Protein AF-A0A2V5U004-F1 (afdb_monomer_lite)

Radius of gyration: 15.25 Å; chains: 1; bounding box: 40×20×45 Å

Foldseek 3Di:
DDFDDLWDPKDFDDDDDPDPVLVVQCVPQDPVPPCSQQWIFTDDDPDDPDDPQDDDPNHGFYWGIKHAASGPVRHDEQGKMKTKTAHRPPRDIDIDIDHD

Secondary structure (DSSP, 8-state):
-PPPPS-PPPEE-----SSHHHHHHHHHS--TTTSTTTSEESS----SS---PPB-SSSBPEEEEEE--SBTTB--TTT-EEEEEE-TTT--EEEEEE--

Structure (mmCIF, N/CA/C/O backbone):
data_AF-A0A2V5U004-F1
#
_entry.id   AF-A0A2V5U004-F1
#
loop_
_atom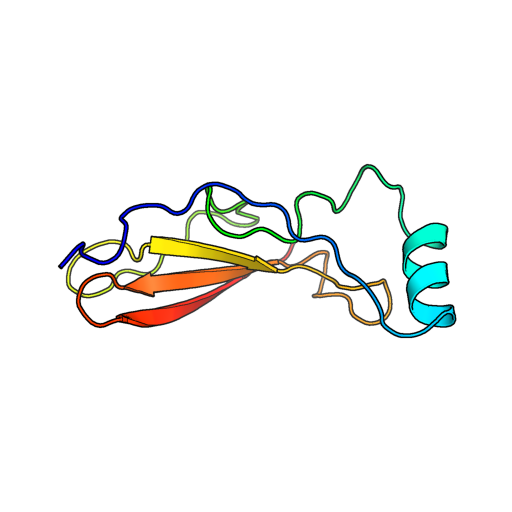_site.group_PDB
_atom_site.id
_atom_site.type_symbol
_atom_site.label_atom_id
_atom_site.label_alt_id
_atom_site.label_comp_id
_atom_site.label_asym_id
_atom_site.label_entity_id
_atom_site.label_seq_id
_atom_site.pdbx_PDB_ins_code
_atom_site.Cartn_x
_atom_site.Cartn_y
_atom_site.Cartn_z
_atom_site.occupancy
_atom_site.B_iso_or_equiv
_atom_site.auth_seq_id
_atom_site.auth_comp_id
_atom_site.auth_asym_id
_atom_site.auth_atom_id
_atom_site.pdbx_PDB_model_num
ATOM 1 N N . MET A 1 1 ? -24.407 -6.207 7.162 1.00 44.91 1 MET A N 1
ATOM 2 C CA . MET A 1 1 ? -23.398 -5.330 6.534 1.00 44.91 1 MET A CA 1
ATOM 3 C C . MET A 1 1 ? -22.050 -5.756 7.075 1.00 44.91 1 MET A C 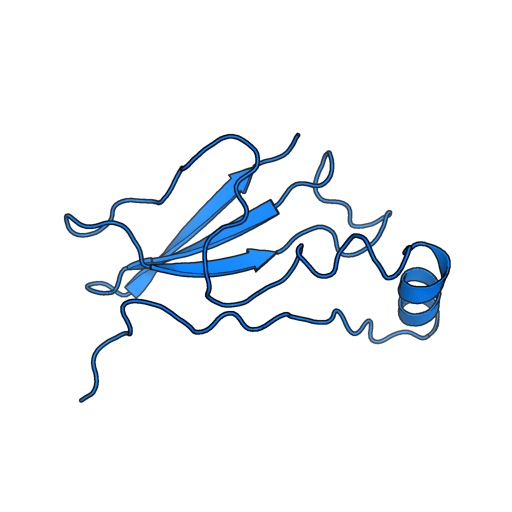1
ATOM 5 O O . MET A 1 1 ? -21.825 -5.612 8.268 1.00 44.91 1 MET A O 1
ATOM 9 N N . THR A 1 2 ? -21.213 -6.392 6.262 1.00 58.28 2 THR A N 1
ATOM 10 C CA . THR A 1 2 ? -19.834 -6.705 6.658 1.00 58.28 2 THR A CA 1
ATOM 11 C C . THR A 1 2 ? -19.062 -5.390 6.733 1.00 58.28 2 THR A C 1
ATOM 13 O O . THR A 1 2 ? -19.064 -4.634 5.763 1.00 58.28 2 THR A O 1
ATOM 16 N N . GLY A 1 3 ? -18.499 -5.071 7.900 1.00 78.62 3 GLY A N 1
ATOM 17 C CA . GLY A 1 3 ? -17.697 -3.861 8.098 1.00 78.62 3 GLY A CA 1
ATOM 18 C C . GLY A 1 3 ? -16.440 -3.841 7.222 1.00 78.62 3 GLY A C 1
ATOM 19 O O . GLY A 1 3 ? -16.107 -4.833 6.573 1.00 78.62 3 GLY A O 1
ATOM 20 N N . PHE A 1 4 ? -15.742 -2.704 7.200 1.00 87.00 4 PHE A N 1
ATOM 21 C CA . PHE A 1 4 ? -14.457 -2.585 6.509 1.00 87.00 4 PHE A CA 1
ATOM 22 C C . PHE A 1 4 ? -13.437 -3.565 7.128 1.00 87.00 4 PHE A C 1
ATOM 24 O O . PHE A 1 4 ? -13.348 -3.620 8.357 1.00 87.00 4 PHE A O 1
ATOM 31 N N . PRO A 1 5 ? -12.688 -4.339 6.320 1.00 89.50 5 PRO A N 1
ATOM 32 C CA . PRO A 1 5 ? -11.839 -5.413 6.826 1.00 89.50 5 PRO A CA 1
ATOM 33 C C . PRO A 1 5 ? -10.625 -4.885 7.594 1.00 89.50 5 PRO A C 1
ATOM 35 O O . PRO A 1 5 ? -10.034 -3.871 7.231 1.00 89.50 5 PRO A O 1
ATOM 38 N N . ASP A 1 6 ? -10.215 -5.625 8.622 1.00 90.19 6 ASP A N 1
ATOM 39 C CA . ASP A 1 6 ? -9.035 -5.304 9.436 1.00 90.19 6 ASP A CA 1
ATOM 40 C C . ASP A 1 6 ? -7.735 -5.452 8.649 1.00 90.19 6 ASP A C 1
ATOM 42 O O . ASP A 1 6 ? -6.788 -4.697 8.869 1.00 90.19 6 ASP A O 1
ATOM 46 N N . LYS A 1 7 ? -7.727 -6.391 7.698 1.00 94.56 7 LYS A N 1
ATOM 47 C CA . LYS A 1 7 ? -6.600 -6.714 6.830 1.00 94.56 7 LYS A CA 1
ATOM 48 C C . LYS A 1 7 ? -7.095 -7.166 5.459 1.00 94.56 7 LYS A C 1
ATOM 50 O O . LYS A 1 7 ? -8.072 -7.908 5.357 1.00 94.56 7 LYS A O 1
ATOM 55 N N . PHE A 1 8 ? -6.384 -6.754 4.416 1.00 95.69 8 PHE A N 1
ATOM 56 C CA . PHE A 1 8 ? -6.569 -7.263 3.060 1.00 95.69 8 PHE A CA 1
ATOM 57 C C . PHE A 1 8 ? -5.575 -8.403 2.790 1.00 95.69 8 PHE A C 1
ATOM 59 O O . PHE A 1 8 ? -4.435 -8.336 3.267 1.00 95.69 8 PHE A O 1
ATOM 66 N N . PRO A 1 9 ? -5.968 -9.453 2.047 1.00 96.12 9 PRO A N 1
ATOM 67 C CA . PRO A 1 9 ? -5.037 -10.505 1.656 1.00 96.12 9 PRO A CA 1
ATOM 68 C C . PRO A 1 9 ? -3.946 -9.927 0.753 1.00 96.12 9 PRO A C 1
ATOM 70 O O . PRO A 1 9 ? -4.248 -9.140 -0.146 1.00 96.12 9 PRO A O 1
ATOM 73 N N . GLU A 1 10 ? -2.694 -10.336 0.975 1.00 96.19 10 GLU A N 1
ATOM 74 C CA . GLU A 1 10 ? -1.593 -9.908 0.113 1.00 96.19 10 GLU A CA 1
ATOM 75 C C . GLU A 1 10 ? -1.858 -10.359 -1.327 1.00 96.19 10 GLU A C 1
ATOM 77 O O . GLU A 1 10 ? -1.976 -11.548 -1.623 1.00 96.19 10 GLU A O 1
ATOM 82 N N . THR A 1 11 ? -1.954 -9.387 -2.223 1.00 94.12 11 THR A N 1
ATOM 83 C CA . THR A 1 11 ? -2.196 -9.580 -3.647 1.00 94.12 11 THR A CA 1
ATOM 84 C C . THR A 1 11 ? -1.180 -8.754 -4.412 1.00 94.12 11 THR A C 1
ATOM 86 O O . THR A 1 11 ? -1.227 -7.524 -4.407 1.00 94.12 11 THR A O 1
ATOM 89 N N . ARG A 1 12 ? -0.247 -9.428 -5.083 1.00 90.12 12 ARG A N 1
ATOM 90 C CA . ARG A 1 12 ? 0.779 -8.757 -5.887 1.00 90.12 12 ARG A CA 1
ATOM 91 C C . ARG A 1 12 ? 0.166 -8.103 -7.116 1.00 90.12 12 ARG A C 1
ATOM 93 O O . ARG A 1 12 ? -0.675 -8.699 -7.791 1.00 90.12 12 ARG A O 1
ATOM 100 N N . LEU A 1 13 ? 0.637 -6.902 -7.430 1.00 87.12 13 LEU A N 1
ATOM 101 C CA . LEU A 1 13 ? 0.254 -6.179 -8.633 1.00 87.12 13 LEU A CA 1
ATOM 102 C C . LEU A 1 13 ? 1.366 -6.298 -9.673 1.00 87.12 13 LEU A C 1
ATOM 104 O O . LEU A 1 13 ? 2.537 -6.073 -9.387 1.00 87.12 13 LEU A O 1
ATOM 108 N N . ILE A 1 14 ? 0.983 -6.652 -10.897 1.00 80.50 14 ILE A N 1
ATOM 109 C CA . ILE A 1 14 ? 1.902 -6.763 -12.030 1.00 80.50 14 ILE A CA 1
ATOM 110 C C . ILE A 1 14 ? 1.675 -5.540 -12.922 1.00 80.50 14 ILE A C 1
ATOM 112 O O . ILE A 1 14 ? 0.597 -5.442 -13.523 1.00 80.50 14 ILE A O 1
ATOM 116 N N . PRO A 1 15 ? 2.650 -4.620 -13.044 1.00 77.81 15 PRO A N 1
ATOM 117 C CA . PRO A 1 15 ? 2.554 -3.514 -13.985 1.00 77.81 15 PRO A CA 1
ATOM 118 C C . PRO A 1 15 ? 2.327 -4.034 -15.408 1.00 77.81 15 PRO A C 1
ATOM 120 O O . PRO A 1 15 ? 3.030 -4.923 -15.888 1.00 77.81 15 PRO A O 1
ATOM 123 N N . ARG A 1 16 ? 1.334 -3.478 -16.109 1.00 79.94 16 ARG A N 1
ATOM 124 C CA . ARG A 1 16 ? 1.051 -3.800 -17.517 1.00 79.94 16 ARG A CA 1
ATOM 125 C C . ARG A 1 16 ? 1.089 -2.531 -18.365 1.00 79.94 16 ARG A C 1
ATOM 127 O O . ARG A 1 16 ? 0.030 -1.969 -18.651 1.00 79.94 16 ARG A O 1
ATOM 134 N N . PRO 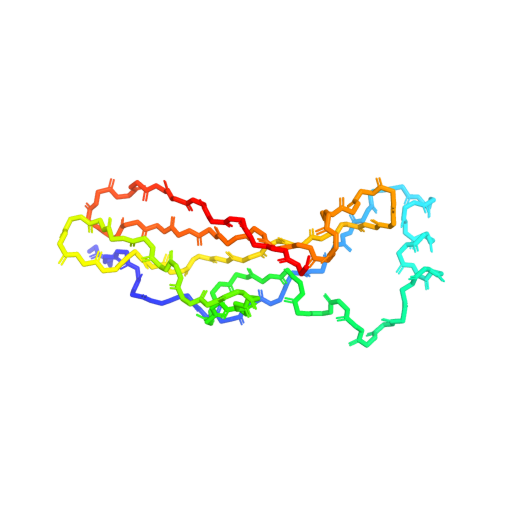A 1 17 ? 2.282 -2.069 -18.784 1.00 78.62 17 PRO A N 1
ATOM 135 C CA . PRO A 1 17 ? 2.392 -0.902 -19.645 1.00 78.62 17 PRO A CA 1
ATOM 136 C C . PRO A 1 17 ? 1.573 -1.086 -20.934 1.00 78.62 17 PRO A C 1
ATOM 138 O O . PRO A 1 17 ? 1.609 -2.163 -21.543 1.00 78.62 17 PRO A O 1
ATOM 141 N N . PRO A 1 18 ? 0.840 -0.054 -21.387 1.00 81.44 18 PRO A N 1
ATOM 142 C CA . PRO A 1 18 ? -0.038 -0.184 -22.546 1.00 81.44 18 PRO A CA 1
ATOM 143 C C . PRO A 1 18 ? 0.741 -0.256 -23.868 1.00 81.44 18 PRO A C 1
ATOM 145 O O . PRO A 1 18 ? 0.276 -0.869 -24.828 1.00 81.44 18 PRO A O 1
ATOM 148 N N . THR A 1 19 ? 1.940 0.334 -23.931 1.00 80.88 19 THR A N 1
ATOM 149 C CA . THR A 1 19 ? 2.736 0.429 -25.164 1.00 80.88 19 THR A CA 1
ATOM 150 C C . THR A 1 19 ? 3.719 -0.732 -25.307 1.00 80.88 19 THR A C 1
ATOM 152 O O . THR A 1 19 ? 4.258 -1.228 -24.320 1.00 80.88 19 THR A O 1
ATOM 155 N N . LEU A 1 20 ? 4.017 -1.139 -26.549 1.00 81.12 20 LEU A N 1
ATOM 156 C CA . LEU A 1 20 ? 5.055 -2.142 -26.829 1.00 81.12 20 LEU A CA 1
ATOM 157 C C . LEU A 1 20 ? 6.412 -1.712 -26.260 1.00 81.12 20 LEU A C 1
ATOM 159 O O . LEU A 1 20 ? 7.101 -2.517 -25.647 1.00 81.12 20 LEU A O 1
ATOM 163 N N . ARG A 1 21 ? 6.759 -0.426 -26.396 1.00 77.12 21 ARG A N 1
ATOM 164 C CA . ARG A 1 21 ? 7.978 0.141 -25.812 1.00 77.12 21 ARG A CA 1
ATOM 165 C C . ARG A 1 21 ? 8.004 -0.000 -24.289 1.00 77.12 21 ARG A C 1
ATOM 167 O O . ARG A 1 21 ? 9.038 -0.374 -23.758 1.00 77.12 21 ARG A O 1
ATOM 174 N N . GLY A 1 22 ? 6.889 0.270 -23.607 1.00 72.06 22 GLY A N 1
ATOM 175 C CA . GLY A 1 22 ? 6.777 0.109 -22.155 1.00 72.06 22 GLY A CA 1
ATOM 176 C C . GLY A 1 22 ? 6.865 -1.354 -21.722 1.00 72.06 22 GLY A C 1
ATOM 177 O O . GLY A 1 22 ? 7.566 -1.665 -20.769 1.00 72.06 22 GLY A O 1
ATOM 178 N N . LYS A 1 23 ? 6.228 -2.271 -22.463 1.00 75.75 23 LYS A N 1
ATOM 179 C CA . LYS A 1 23 ? 6.342 -3.719 -22.220 1.00 75.75 23 LYS A CA 1
ATOM 180 C C . LYS A 1 23 ? 7.776 -4.209 -22.405 1.00 75.75 23 LYS A C 1
ATOM 182 O O . LYS A 1 23 ? 8.261 -4.961 -21.578 1.00 75.75 23 LYS A O 1
ATOM 187 N N . LEU A 1 24 ? 8.453 -3.765 -23.465 1.00 74.38 24 LEU A N 1
ATOM 188 C CA . LEU A 1 24 ? 9.856 -4.091 -23.708 1.00 74.38 24 LEU A CA 1
ATOM 189 C C . LEU A 1 24 ? 10.746 -3.506 -22.606 1.00 74.38 24 LEU A C 1
ATOM 191 O O . LEU A 1 24 ? 11.538 -4.242 -22.040 1.00 74.38 24 LEU A O 1
ATOM 195 N N . ALA A 1 25 ? 10.590 -2.234 -22.237 1.00 68.62 25 ALA A N 1
ATOM 196 C CA . ALA A 1 25 ? 11.353 -1.640 -21.136 1.00 68.62 25 ALA A CA 1
ATOM 197 C C . ALA A 1 25 ? 11.186 -2.433 -19.824 1.00 68.62 25 ALA A C 1
ATOM 199 O O . ALA A 1 25 ? 12.175 -2.744 -19.174 1.00 68.62 25 ALA A O 1
ATOM 200 N N . ALA A 1 26 ? 9.962 -2.863 -19.505 1.00 64.12 26 ALA A N 1
ATOM 201 C CA . ALA A 1 26 ? 9.686 -3.712 -18.346 1.00 64.12 26 ALA A CA 1
ATOM 202 C C . ALA A 1 26 ? 10.291 -5.130 -18.436 1.00 64.12 26 ALA A C 1
ATOM 204 O O . ALA A 1 26 ? 10.399 -5.794 -17.416 1.00 64.12 26 ALA A O 1
ATOM 205 N N . ILE A 1 27 ? 10.665 -5.609 -19.627 1.00 61.16 27 ILE A N 1
ATOM 206 C CA . ILE A 1 27 ? 11.328 -6.910 -19.836 1.00 61.16 27 ILE A CA 1
ATOM 207 C C . ILE A 1 27 ? 12.860 -6.766 -19.813 1.00 61.16 27 ILE A C 1
ATOM 209 O O . ILE A 1 27 ? 13.546 -7.649 -19.313 1.00 61.16 27 ILE A O 1
ATOM 213 N N . TRP A 1 28 ? 13.402 -5.682 -20.382 1.00 50.44 28 TRP A N 1
ATOM 214 C CA . TRP A 1 28 ? 14.846 -5.501 -20.602 1.00 50.44 28 TRP A CA 1
ATOM 215 C C . TRP A 1 28 ? 15.580 -4.838 -19.432 1.00 50.44 28 TRP A C 1
ATOM 217 O O . TRP A 1 28 ? 16.764 -5.091 -19.245 1.00 50.44 28 TRP A O 1
ATOM 227 N N . ASP A 1 29 ? 14.900 -3.985 -18.667 1.00 52.81 29 ASP A N 1
ATOM 228 C CA . ASP A 1 29 ? 15.494 -3.207 -17.567 1.00 52.81 29 ASP A CA 1
ATOM 229 C C . ASP A 1 29 ? 15.289 -3.875 -16.197 1.00 52.81 29 ASP A C 1
ATOM 231 O O . ASP A 1 29 ? 15.650 -3.334 -15.155 1.00 52.81 29 ASP A O 1
ATOM 235 N N . TRP A 1 30 ? 14.661 -5.050 -16.202 1.00 53.00 30 TRP A N 1
ATOM 236 C CA . TRP A 1 30 ? 14.064 -5.657 -15.031 1.00 53.00 30 TRP A CA 1
ATOM 237 C C . TRP A 1 30 ? 14.566 -7.087 -14.900 1.00 53.00 30 TRP A C 1
ATOM 239 O O . TRP A 1 30 ? 14.077 -8.011 -15.550 1.00 53.00 30 TRP A O 1
ATOM 249 N N . ASP A 1 31 ? 15.550 -7.280 -14.027 1.00 51.44 31 ASP A N 1
ATOM 250 C CA . ASP A 1 31 ? 15.762 -8.587 -13.428 1.00 51.44 31 ASP A CA 1
ATOM 251 C C . ASP A 1 31 ? 14.430 -8.991 -12.775 1.00 51.44 31 ASP A C 1
ATOM 253 O O . ASP A 1 31 ? 13.997 -8.410 -11.775 1.00 51.44 31 ASP A O 1
ATOM 257 N N . MET A 1 32 ? 13.735 -9.941 -13.406 1.00 45.34 32 MET A N 1
ATOM 258 C CA . MET A 1 32 ? 12.419 -10.501 -13.056 1.00 45.34 32 MET A CA 1
ATOM 259 C C . MET A 1 32 ? 12.329 -11.043 -11.613 1.00 45.34 32 MET A C 1
ATOM 261 O O . MET A 1 32 ? 11.319 -11.625 -11.220 1.00 45.34 32 MET A O 1
ATOM 265 N N . THR A 1 33 ? 13.381 -10.879 -10.815 1.00 45.09 33 THR A N 1
ATOM 266 C CA . THR A 1 33 ? 13.478 -11.270 -9.415 1.00 45.09 33 THR A CA 1
ATOM 267 C C . THR A 1 33 ? 13.353 -10.094 -8.427 1.00 45.09 33 THR A C 1
ATOM 269 O O . THR A 1 33 ? 12.989 -10.341 -7.277 1.00 45.09 33 THR A O 1
ATOM 272 N N . VAL A 1 34 ? 13.549 -8.827 -8.840 1.00 49.06 34 VAL A N 1
ATOM 273 C CA . VAL A 1 34 ? 13.763 -7.702 -7.893 1.00 49.06 34 VAL A CA 1
ATOM 274 C C . VAL A 1 34 ? 12.492 -6.899 -7.536 1.00 49.06 34 VAL A C 1
ATOM 276 O O . VAL A 1 34 ? 12.266 -6.643 -6.357 1.00 49.06 34 VAL A O 1
ATOM 279 N N . ASN A 1 35 ? 11.572 -6.581 -8.463 1.00 53.91 35 ASN A N 1
ATOM 280 C CA . ASN A 1 35 ? 10.410 -5.710 -8.129 1.00 53.91 35 ASN A CA 1
ATOM 281 C C . ASN A 1 35 ? 9.062 -6.410 -7.895 1.00 53.91 35 ASN A C 1
ATOM 283 O O . ASN A 1 35 ? 8.026 -5.745 -7.836 1.00 53.91 35 ASN A O 1
ATOM 287 N N . HIS A 1 36 ? 9.000 -7.732 -7.740 1.00 54.00 36 HIS A N 1
ATOM 288 C CA . HIS A 1 36 ? 7.708 -8.372 -7.423 1.00 54.00 36 HIS A CA 1
ATOM 289 C C . HIS A 1 36 ? 7.157 -7.974 -6.040 1.00 54.00 36 HIS A C 1
ATOM 291 O O . HIS A 1 36 ? 6.018 -8.312 -5.721 1.00 54.00 36 HIS A O 1
ATOM 297 N N . ARG A 1 37 ? 7.961 -7.275 -5.227 1.00 63.88 37 ARG A N 1
ATOM 298 C CA . ARG A 1 37 ? 7.586 -6.736 -3.914 1.00 63.88 37 ARG A CA 1
ATOM 299 C C . ARG A 1 37 ? 7.191 -5.256 -3.938 1.00 63.88 37 ARG A C 1
ATOM 301 O O . ARG A 1 37 ? 6.601 -4.793 -2.976 1.00 63.88 37 ARG A O 1
ATOM 308 N N . LEU A 1 38 ? 7.458 -4.516 -5.019 1.00 82.25 38 LEU A N 1
ATOM 309 C CA . LEU A 1 38 ? 7.193 -3.070 -5.035 1.00 82.25 38 LEU A CA 1
ATOM 310 C C . LEU A 1 38 ? 5.701 -2.740 -4.969 1.00 82.25 38 LEU A C 1
ATOM 312 O O . LEU A 1 38 ? 5.310 -1.766 -4.335 1.00 82.25 38 LEU A O 1
ATOM 316 N N . HIS A 1 39 ? 4.877 -3.541 -5.648 1.00 90.50 39 HIS A N 1
ATOM 317 C CA . HIS A 1 39 ? 3.463 -3.244 -5.844 1.00 90.50 39 HIS A CA 1
ATOM 318 C C . HIS A 1 39 ? 2.596 -4.370 -5.289 1.00 90.50 39 HIS A C 1
ATOM 320 O O . HIS A 1 39 ? 2.605 -5.492 -5.807 1.00 90.50 39 HIS A O 1
ATOM 326 N N . LYS A 1 40 ? 1.808 -4.077 -4.255 1.00 95.12 40 LYS A N 1
ATOM 327 C CA . LYS A 1 40 ? 0.854 -5.033 -3.676 1.00 95.12 40 LYS A CA 1
ATOM 328 C C . LYS A 1 40 ? -0.340 -4.340 -3.037 1.00 95.12 40 LYS A C 1
ATOM 330 O O . LYS A 1 40 ? -0.249 -3.191 -2.617 1.00 95.12 40 LYS A O 1
ATOM 335 N N . ILE A 1 41 ? -1.446 -5.071 -2.955 1.00 97.06 41 ILE A N 1
ATOM 336 C CA . ILE A 1 41 ? -2.607 -4.764 -2.117 1.00 97.06 41 ILE A CA 1
ATOM 337 C C . ILE A 1 41 ? -2.576 -5.697 -0.912 1.00 97.06 41 ILE A C 1
ATOM 339 O O . ILE A 1 41 ? -2.328 -6.888 -1.078 1.00 97.06 41 ILE A O 1
ATOM 343 N N . GLY A 1 42 ? -2.862 -5.175 0.276 1.00 96.31 42 GLY A N 1
ATOM 344 C CA . GLY A 1 42 ? -2.909 -5.950 1.511 1.00 96.31 42 GLY A CA 1
ATOM 345 C C . GLY A 1 42 ? -1.575 -6.578 1.912 1.00 96.31 42 GLY A C 1
ATOM 346 O O . GLY A 1 42 ? -0.521 -6.257 1.370 1.00 96.31 42 GLY A O 1
ATOM 347 N N . GLY A 1 43 ? -1.629 -7.492 2.880 1.00 95.62 43 GLY A N 1
ATOM 348 C CA . GLY A 1 43 ? -0.430 -8.010 3.541 1.00 95.62 43 GLY A CA 1
ATOM 349 C C . GLY A 1 43 ? 0.081 -7.058 4.620 1.00 95.62 43 GLY A C 1
ATOM 350 O O . GLY A 1 43 ? -0.723 -6.449 5.323 1.00 95.62 43 GLY A O 1
ATOM 351 N N . GLU A 1 44 ? 1.401 -6.975 4.755 1.00 96.06 44 GLU A N 1
ATOM 352 C CA . GLU A 1 44 ? 2.099 -6.030 5.637 1.00 96.06 44 GLU A CA 1
ATOM 353 C C . GLU A 1 44 ? 2.916 -5.039 4.790 1.00 96.06 44 GLU A C 1
ATOM 355 O O . GLU A 1 44 ? 3.394 -5.446 3.726 1.00 96.06 44 GLU A O 1
ATOM 360 N N . PRO A 1 45 ? 3.101 -3.776 5.215 1.00 96.50 45 PRO A N 1
ATOM 361 C CA . PRO A 1 45 ? 3.987 -2.840 4.525 1.00 96.50 45 PRO A CA 1
ATOM 362 C C . PRO A 1 45 ? 5.438 -3.347 4.509 1.00 96.50 45 PRO A C 1
ATOM 364 O O . PRO A 1 45 ? 5.964 -3.761 5.542 1.00 96.50 45 PRO A O 1
ATOM 367 N N . ASP A 1 46 ? 6.109 -3.273 3.360 1.00 94.56 46 ASP A N 1
ATOM 368 C CA . ASP A 1 46 ? 7.547 -3.554 3.250 1.00 94.56 46 ASP A CA 1
ATOM 369 C C . ASP A 1 46 ? 8.367 -2.289 3.568 1.00 94.56 46 ASP A C 1
ATOM 371 O O . ASP A 1 46 ? 8.991 -1.716 2.679 1.00 94.56 46 ASP A O 1
ATOM 375 N N . TRP A 1 47 ? 8.315 -1.826 4.822 1.00 95.88 47 TRP A N 1
ATOM 376 C CA . TRP A 1 47 ? 8.943 -0.574 5.268 1.00 95.88 47 TRP A CA 1
ATOM 377 C C . TRP A 1 47 ? 10.431 -0.450 4.901 1.00 95.88 47 TRP A C 1
ATOM 379 O O . TRP A 1 47 ? 11.193 -1.409 5.025 1.00 95.88 47 TRP A O 1
ATOM 389 N N . ILE A 1 48 ? 10.854 0.768 4.538 1.00 93.81 48 ILE A N 1
ATOM 390 C CA . ILE A 1 48 ? 12.255 1.109 4.237 1.00 93.81 48 ILE A CA 1
ATOM 391 C C . ILE A 1 48 ? 12.926 1.752 5.460 1.00 93.81 48 ILE A C 1
ATOM 393 O O . ILE A 1 48 ? 14.015 1.343 5.851 1.00 93.81 48 ILE A O 1
ATOM 397 N N . GLN A 1 49 ? 12.278 2.743 6.082 1.00 94.81 49 GLN A N 1
ATOM 398 C CA . GLN A 1 49 ? 12.876 3.589 7.130 1.00 94.81 49 GLN A CA 1
ATOM 399 C C . GLN A 1 49 ? 12.342 3.289 8.542 1.00 94.81 49 GLN A C 1
ATOM 401 O O . GLN A 1 49 ? 12.903 3.758 9.531 1.00 94.81 49 GLN A O 1
ATOM 406 N N . GLY A 1 50 ? 11.284 2.485 8.647 1.00 96.56 50 GLY A N 1
ATOM 407 C CA . GLY A 1 50 ? 10.631 2.128 9.905 1.00 96.56 50 GLY A CA 1
ATOM 408 C C . GLY A 1 50 ? 9.112 2.168 9.789 1.00 96.56 50 GLY A C 1
ATOM 409 O O . GLY A 1 50 ? 8.570 2.563 8.757 1.00 96.56 50 GLY A O 1
ATOM 410 N N . ASP A 1 51 ? 8.426 1.742 10.848 1.00 98.00 51 ASP A N 1
ATOM 411 C CA . ASP A 1 51 ? 6.966 1.778 10.899 1.00 98.00 51 ASP A CA 1
ATOM 412 C C . ASP A 1 51 ? 6.462 3.217 11.065 1.00 98.00 51 ASP A C 1
ATOM 414 O O . ASP A 1 51 ? 6.727 3.871 12.073 1.00 98.00 51 ASP A O 1
ATOM 418 N N . GLU A 1 52 ? 5.718 3.689 10.069 1.00 98.06 52 GLU A N 1
ATOM 419 C CA . GLU A 1 52 ? 5.053 4.993 10.067 1.00 98.06 52 GLU A CA 1
ATOM 420 C C . GLU A 1 52 ? 3.542 4.842 9.844 1.00 98.06 52 GLU A C 1
ATOM 422 O O . GLU A 1 52 ? 2.892 5.700 9.240 1.00 98.06 52 GLU A O 1
ATOM 427 N N . THR A 1 53 ? 2.961 3.730 10.307 1.00 98.31 53 THR A N 1
ATOM 428 C CA . THR A 1 53 ? 1.524 3.464 10.186 1.00 98.31 53 THR A CA 1
ATOM 429 C C . THR A 1 53 ? 0.712 4.633 10.762 1.00 98.31 53 THR A C 1
ATOM 431 O O . THR A 1 53 ? 0.790 4.909 11.962 1.00 98.31 53 THR A O 1
ATOM 434 N N . PRO A 1 54 ? -0.118 5.318 9.951 1.00 98.25 54 PRO A N 1
ATOM 435 C CA . PRO A 1 54 ? -0.885 6.465 10.421 1.00 98.25 54 PRO A CA 1
ATOM 436 C C . PRO A 1 54 ? -1.933 6.069 11.462 1.00 98.25 54 PRO A C 1
ATOM 438 O O . PRO A 1 54 ? -2.675 5.102 11.276 1.00 98.25 54 PRO A O 1
ATOM 441 N N . GLU A 1 55 ? -2.083 6.870 12.515 1.00 98.19 55 GLU A N 1
ATOM 442 C CA . GLU A 1 55 ? -3.190 6.727 13.460 1.00 98.19 55 GLU A CA 1
ATOM 443 C C . GLU A 1 55 ? -4.421 7.528 13.017 1.00 98.19 55 GLU A C 1
ATOM 445 O O . GLU A 1 55 ? -4.342 8.698 12.634 1.00 98.19 55 GLU A O 1
ATOM 450 N N . CYS A 1 56 ? -5.605 6.915 13.095 1.00 97.69 56 CYS A N 1
ATOM 451 C CA . CYS A 1 56 ? -6.867 7.581 12.794 1.00 97.69 56 CYS A CA 1
ATOM 452 C C . CYS A 1 56 ? -8.031 7.011 13.618 1.00 97.69 56 CYS A C 1
ATOM 454 O O . CYS A 1 56 ? -8.264 5.804 13.654 1.00 97.69 56 CYS A O 1
ATOM 456 N N . CYS A 1 57 ? -8.823 7.890 14.242 1.00 97.06 57 CYS A N 1
ATOM 457 C CA . CYS A 1 57 ? -9.945 7.516 15.117 1.00 97.06 57 CYS A CA 1
ATOM 458 C C . CYS A 1 57 ? -9.533 6.613 16.303 1.00 97.06 57 CYS A C 1
ATOM 460 O O . CYS A 1 57 ? -10.279 5.695 16.680 1.00 97.06 57 CYS A O 1
ATOM 462 N N . GLY A 1 58 ? -8.353 6.893 16.873 1.00 97.19 58 GLY A N 1
ATOM 463 C CA . GLY A 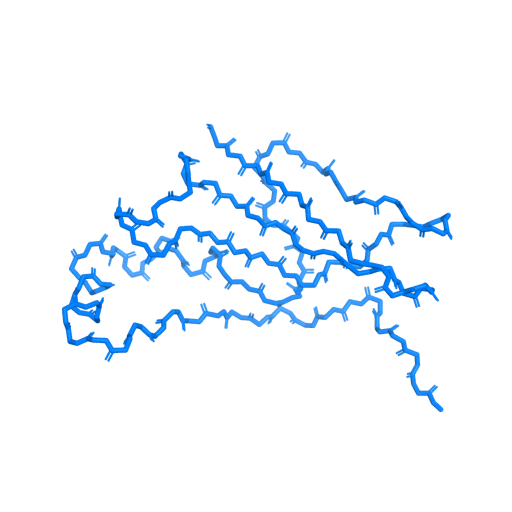1 58 ? -7.801 6.214 18.051 1.00 97.19 58 GLY A CA 1
ATOM 464 C C . GLY A 1 58 ? -7.308 4.790 17.788 1.00 97.19 58 GLY A C 1
ATOM 465 O O . GLY A 1 58 ? -7.328 3.972 18.699 1.00 97.19 58 GLY A O 1
ATOM 466 N N . GLN A 1 59 ? -6.965 4.463 16.540 1.00 95.62 59 GLN A N 1
ATOM 467 C CA . GLN A 1 59 ? -6.415 3.165 16.147 1.00 95.62 59 GLN A CA 1
ATOM 468 C C . GLN A 1 59 ? -5.497 3.324 14.922 1.00 95.62 59 GLN A C 1
ATOM 470 O O . GLN A 1 59 ? -5.708 4.258 14.140 1.00 95.62 59 GLN A O 1
ATOM 475 N N . PRO A 1 60 ? -4.543 2.405 14.702 1.00 96.81 60 PRO A N 1
ATOM 476 C CA . PRO A 1 60 ? -3.787 2.342 13.456 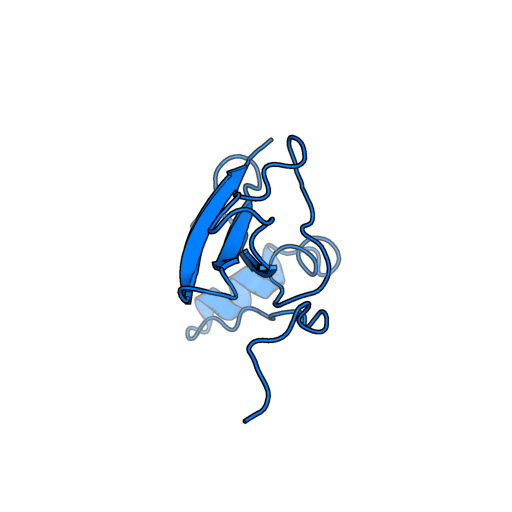1.00 96.81 60 PRO A CA 1
ATOM 477 C C . PRO A 1 60 ? -4.717 2.180 12.246 1.00 96.81 60 PRO A C 1
ATOM 479 O O . PRO A 1 60 ? -5.712 1.444 12.294 1.00 96.81 60 PRO A O 1
ATOM 482 N N . ALA A 1 61 ? -4.418 2.889 11.161 1.00 97.50 61 ALA A N 1
ATOM 483 C CA . ALA A 1 61 ? -5.109 2.725 9.892 1.00 97.50 61 ALA A CA 1
ATOM 484 C C . ALA A 1 61 ? -4.740 1.378 9.247 1.00 97.50 61 ALA A C 1
ATOM 486 O O . ALA A 1 61 ? -3.636 0.867 9.411 1.00 97.50 61 ALA A O 1
ATOM 487 N N . THR A 1 62 ? -5.670 0.791 8.494 1.00 97.88 62 THR A N 1
ATOM 488 C CA . THR A 1 62 ? -5.444 -0.497 7.828 1.00 97.88 62 THR A CA 1
ATOM 489 C C . THR A 1 62 ? -4.610 -0.288 6.575 1.00 97.88 62 THR A C 1
ATOM 491 O O . THR A 1 62 ? -4.990 0.506 5.711 1.00 97.88 62 THR A O 1
ATOM 494 N N . PHE A 1 63 ? -3.508 -1.027 6.452 1.00 98.31 63 PHE A N 1
ATOM 495 C CA . PHE A 1 63 ? -2.713 -1.062 5.231 1.00 98.31 63 PHE A CA 1
ATOM 496 C C . PHE A 1 63 ? -3.554 -1.578 4.062 1.00 98.31 63 PHE A C 1
ATOM 498 O O . PHE A 1 63 ? -4.133 -2.667 4.111 1.00 98.31 63 PHE A O 1
ATOM 505 N N . TYR A 1 64 ? -3.636 -0.769 3.014 1.00 98.25 64 TYR A N 1
ATOM 506 C CA . TYR A 1 64 ? -4.344 -1.111 1.791 1.00 98.25 64 TYR A CA 1
ATOM 507 C C . TYR A 1 64 ? -3.389 -1.601 0.712 1.00 98.25 64 TYR A C 1
ATOM 509 O O . TYR A 1 64 ? -3.734 -2.523 -0.019 1.00 98.25 64 TYR A O 1
ATOM 517 N N . GLY A 1 65 ? -2.190 -1.035 0.619 1.00 97.69 65 GLY A N 1
ATOM 518 C CA . GLY A 1 65 ? -1.204 -1.470 -0.358 1.00 97.69 65 GLY A CA 1
ATOM 519 C C . GLY A 1 65 ? -0.012 -0.536 -0.456 1.00 97.69 65 GLY A C 1
ATOM 520 O O . GLY A 1 65 ? 0.021 0.513 0.180 1.00 97.69 65 GLY A O 1
ATOM 521 N N . GLN A 1 66 ? 0.951 -0.912 -1.283 1.00 97.00 66 GLN A N 1
ATOM 522 C CA . GLN A 1 66 ? 2.130 -0.106 -1.582 1.00 97.00 66 GLN A CA 1
ATOM 523 C C . GLN A 1 66 ? 2.407 -0.083 -3.080 1.00 97.00 66 GLN A C 1
ATOM 525 O O . GLN A 1 66 ? 2.009 -1.000 -3.807 1.00 97.00 66 GLN A O 1
ATOM 530 N N . LEU A 1 67 ? 3.071 0.982 -3.516 1.00 94.44 67 LEU A N 1
ATOM 531 C CA . LEU A 1 67 ? 3.430 1.260 -4.897 1.00 94.44 67 LEU A CA 1
ATOM 532 C C . LEU A 1 67 ? 4.876 1.754 -4.941 1.00 94.44 67 LEU A C 1
ATOM 534 O O . LEU A 1 67 ? 5.234 2.669 -4.202 1.00 94.44 67 LEU A O 1
ATOM 538 N N . GLY A 1 68 ? 5.683 1.174 -5.822 1.00 90.88 68 GLY A N 1
ATOM 539 C CA . GLY A 1 68 ? 7.056 1.616 -6.075 1.00 90.88 68 GLY A CA 1
ATOM 540 C C . GLY A 1 68 ? 7.246 2.251 -7.449 1.00 90.88 68 GLY A C 1
ATOM 541 O O . GLY A 1 68 ? 6.288 2.620 -8.133 1.00 90.88 68 GLY A O 1
ATOM 542 N N . SER A 1 69 ? 8.500 2.320 -7.880 1.00 85.75 69 SER A N 1
ATOM 543 C CA . SER A 1 69 ? 8.893 2.726 -9.230 1.00 85.75 69 SER A CA 1
ATOM 544 C C . SER A 1 69 ? 8.206 1.897 -10.326 1.00 85.75 69 SER A C 1
ATOM 546 O O . SER A 1 69 ? 7.935 0.698 -10.165 1.00 85.75 69 SER A O 1
ATOM 548 N N . LEU A 1 70 ? 7.918 2.540 -11.464 1.00 78.00 70 LEU A N 1
ATOM 549 C CA . LEU A 1 70 ? 7.302 1.888 -12.630 1.00 78.00 70 LEU A CA 1
ATOM 550 C C . LEU A 1 70 ? 8.319 1.432 -13.675 1.00 78.00 70 LEU A C 1
ATOM 552 O O . LEU A 1 70 ? 8.041 0.475 -14.384 1.00 78.00 70 LEU A O 1
ATOM 556 N N . ASP A 1 71 ? 9.432 2.148 -13.811 1.00 75.06 71 ASP A N 1
ATOM 557 C CA . ASP A 1 71 ? 10.612 1.840 -14.625 1.00 75.06 71 ASP A CA 1
ATOM 558 C C . ASP A 1 71 ? 11.729 2.840 -14.250 1.00 75.06 71 ASP A C 1
ATOM 560 O O . ASP A 1 71 ? 11.516 3.709 -13.407 1.00 75.06 71 ASP A O 1
ATOM 564 N N . ARG A 1 72 ? 12.909 2.778 -14.884 1.00 73.31 72 ARG A N 1
ATOM 565 C CA . ARG A 1 72 ? 14.030 3.694 -14.574 1.00 73.31 72 ARG A CA 1
ATOM 566 C C . ARG A 1 72 ? 13.772 5.170 -14.864 1.00 73.31 72 ARG A C 1
ATOM 568 O O . ARG A 1 72 ? 14.484 6.021 -14.346 1.00 73.31 72 ARG A O 1
ATOM 575 N N . LYS A 1 73 ? 12.829 5.495 -15.750 1.00 78.31 73 LYS A N 1
ATOM 576 C CA . LYS A 1 73 ? 12.470 6.889 -16.066 1.00 78.31 73 LYS A CA 1
ATOM 577 C C . LYS A 1 73 ? 11.405 7.426 -15.122 1.00 78.31 73 LYS A C 1
ATOM 579 O O . LYS A 1 73 ? 11.318 8.634 -14.931 1.00 78.31 73 LYS A O 1
ATOM 584 N N . HIS A 1 74 ? 10.601 6.527 -14.577 1.00 79.62 74 HIS A N 1
ATOM 585 C CA . HIS A 1 74 ? 9.533 6.786 -13.627 1.00 79.62 74 HIS A CA 1
ATOM 586 C C . HIS A 1 74 ? 9.897 6.130 -12.293 1.00 79.62 74 HIS A C 1
ATOM 588 O O . HIS A 1 74 ? 9.134 5.330 -11.738 1.00 79.62 74 HIS A O 1
ATOM 594 N N . ASP A 1 75 ? 11.110 6.438 -11.841 1.00 83.88 75 ASP A N 1
ATOM 595 C CA . ASP A 1 75 ? 11.657 5.977 -10.579 1.00 83.88 75 ASP A CA 1
ATOM 596 C C . ASP A 1 75 ? 11.167 6.876 -9.443 1.00 83.88 75 ASP A C 1
ATOM 598 O O . ASP A 1 75 ? 11.179 8.106 -9.548 1.00 83.88 75 ASP A O 1
ATOM 602 N N . LEU A 1 76 ? 10.708 6.257 -8.362 1.00 87.00 76 LEU A N 1
ATOM 603 C CA . LEU A 1 76 ? 10.538 6.927 -7.089 1.00 87.00 76 LEU A CA 1
ATOM 604 C C . LEU A 1 76 ? 11.906 6.922 -6.418 1.00 87.00 76 LEU A C 1
ATOM 606 O O . LEU A 1 76 ? 12.409 5.850 -6.110 1.00 87.00 76 LEU A O 1
ATOM 610 N N . ILE A 1 77 ? 12.473 8.120 -6.252 1.00 87.44 77 ILE A N 1
ATOM 611 C CA . ILE A 1 77 ? 13.781 8.433 -5.647 1.00 87.44 77 ILE A CA 1
ATOM 612 C C . ILE A 1 77 ? 14.330 7.279 -4.797 1.00 87.44 77 ILE A C 1
ATOM 614 O O . ILE A 1 77 ? 13.692 6.900 -3.821 1.00 87.44 77 ILE A O 1
ATOM 618 N N . ASP A 1 78 ? 15.497 6.757 -5.177 1.00 83.56 78 ASP A N 1
ATOM 619 C CA . ASP A 1 78 ? 16.226 5.678 -4.491 1.00 83.56 78 ASP A CA 1
ATOM 620 C C . ASP A 1 78 ? 15.357 4.464 -4.105 1.00 83.56 78 ASP A C 1
ATOM 622 O O . ASP A 1 78 ? 15.312 4.019 -2.957 1.00 83.56 78 ASP A O 1
ATOM 626 N N . ASN A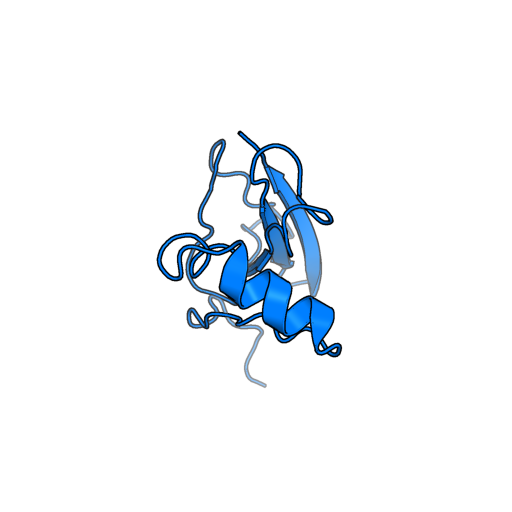 1 79 ? 14.625 3.934 -5.093 1.00 80.38 79 ASN A N 1
ATOM 627 C CA . ASN A 1 79 ? 13.701 2.805 -4.933 1.00 80.38 79 ASN A CA 1
ATOM 628 C C . ASN A 1 79 ? 12.613 3.046 -3.874 1.00 80.38 79 ASN A C 1
ATOM 630 O O . ASN A 1 79 ? 12.203 2.129 -3.157 1.00 80.38 79 ASN A O 1
ATOM 634 N N . GLY A 1 80 ? 12.139 4.286 -3.785 1.00 92.06 80 GLY A N 1
ATOM 635 C CA . GLY A 1 80 ? 11.113 4.689 -2.846 1.00 92.06 80 GLY A CA 1
ATOM 636 C C . GLY A 1 80 ? 9.794 3.932 -3.011 1.00 92.06 80 GLY A C 1
ATOM 637 O O . GLY A 1 80 ? 9.412 3.479 -4.095 1.00 92.06 80 GLY A O 1
ATOM 638 N N . LEU A 1 81 ? 9.068 3.838 -1.901 1.00 94.75 81 LEU A N 1
ATOM 639 C CA . LEU A 1 81 ? 7.767 3.196 -1.792 1.00 94.75 81 LEU A CA 1
ATOM 640 C C . LEU A 1 81 ? 6.743 4.166 -1.211 1.00 94.75 81 LEU A C 1
ATOM 642 O O . LEU A 1 81 ? 6.968 4.820 -0.192 1.00 94.75 81 LEU A O 1
ATOM 646 N N . ILE A 1 82 ? 5.586 4.223 -1.864 1.00 97.44 82 ILE A N 1
ATOM 647 C CA . ILE A 1 82 ? 4.385 4.879 -1.358 1.00 97.44 82 ILE A CA 1
ATOM 648 C C . ILE A 1 82 ? 3.503 3.805 -0.732 1.00 97.44 82 ILE A C 1
ATOM 650 O O . ILE A 1 82 ? 3.064 2.889 -1.422 1.00 97.44 82 ILE A O 1
ATOM 654 N N . TYR A 1 83 ? 3.185 3.949 0.546 1.00 98.31 83 TYR A N 1
ATOM 655 C CA . TYR A 1 83 ? 2.283 3.078 1.294 1.00 98.31 83 TYR A CA 1
ATOM 656 C C . TYR A 1 83 ? 0.939 3.773 1.462 1.00 98.31 83 TYR A C 1
ATOM 658 O O . TYR A 1 83 ? 0.891 4.957 1.786 1.00 98.31 83 TYR A O 1
ATOM 666 N N . VAL A 1 84 ? -0.158 3.051 1.262 1.00 98.56 84 VAL A N 1
ATOM 667 C CA . VAL A 1 84 ? -1.527 3.568 1.315 1.00 98.56 84 VAL A CA 1
ATOM 668 C C . VAL A 1 84 ? -2.282 2.883 2.444 1.00 98.56 84 VAL A C 1
ATOM 670 O O . VAL A 1 84 ? -2.299 1.655 2.541 1.00 98.56 84 VAL A O 1
ATOM 673 N N . PHE A 1 85 ? -2.959 3.680 3.265 1.00 98.56 85 PHE A N 1
ATOM 674 C CA . PHE A 1 85 ? -3.726 3.222 4.420 1.00 98.56 85 PHE A CA 1
ATOM 675 C C . PHE A 1 85 ? -5.149 3.773 4.397 1.00 98.56 85 PHE A C 1
ATOM 677 O O . PHE A 1 85 ? -5.398 4.859 3.874 1.00 98.56 85 PHE A O 1
ATOM 684 N N . VAL A 1 86 ? -6.082 3.047 5.015 1.00 98.25 86 VAL A N 1
ATOM 685 C CA . VAL A 1 86 ? -7.492 3.438 5.134 1.00 98.25 86 VAL A CA 1
ATOM 686 C C . VAL A 1 86 ? -7.962 3.287 6.579 1.00 98.25 86 VAL A C 1
ATOM 688 O O . VAL A 1 86 ? -7.818 2.232 7.198 1.00 98.25 86 VAL A O 1
ATOM 691 N N . CYS A 1 87 ? -8.564 4.336 7.139 1.00 97.00 87 CYS A N 1
ATOM 692 C CA . CYS A 1 87 ? -9.206 4.252 8.446 1.00 97.00 87 CYS A CA 1
ATOM 693 C C . CYS A 1 87 ? -10.520 3.470 8.354 1.00 97.00 87 CYS A C 1
ATOM 695 O O . CYS A 1 87 ? -11.453 3.886 7.672 1.00 97.00 87 CYS A O 1
ATOM 697 N N . ARG A 1 88 ? -10.664 2.405 9.142 1.00 94.38 88 ARG A N 1
ATOM 698 C CA . ARG A 1 88 ? -11.875 1.562 9.135 1.00 94.38 88 ARG A CA 1
ATOM 699 C C . ARG A 1 88 ? -13.135 2.238 9.683 1.00 94.38 88 ARG A C 1
ATOM 701 O O . ARG A 1 88 ? -14.237 1.776 9.415 1.00 94.38 88 ARG A O 1
ATOM 708 N N . LYS A 1 89 ? -12.984 3.311 10.471 1.00 94.69 89 LYS A N 1
ATOM 709 C CA . LYS A 1 89 ? -14.104 4.027 11.112 1.00 94.69 89 LYS A CA 1
ATOM 710 C C . LYS A 1 89 ? -14.648 5.164 10.253 1.00 94.69 89 LYS A C 1
ATOM 712 O O . LYS A 1 89 ? -15.857 5.284 10.110 1.00 94.69 89 LYS A O 1
ATOM 717 N N . CYS A 1 90 ? -13.767 6.010 9.716 1.00 96.50 90 CYS A N 1
ATOM 718 C CA . CYS A 1 90 ? -14.169 7.204 8.962 1.00 96.50 90 CYS A CA 1
ATOM 719 C C . CYS A 1 90 ? -13.798 7.165 7.474 1.00 96.50 90 CYS A C 1
ATOM 721 O O . CYS A 1 90 ? -14.050 8.138 6.772 1.00 96.50 90 CYS A O 1
ATOM 723 N N . LEU A 1 91 ? -13.187 6.071 7.000 1.00 95.81 91 LEU A N 1
ATOM 724 C CA . LEU A 1 91 ? -12.786 5.840 5.605 1.00 95.81 91 LEU A CA 1
ATOM 725 C C . LEU A 1 91 ? -11.797 6.867 5.028 1.00 95.81 91 LEU A C 1
ATOM 727 O O . LEU A 1 91 ? -11.529 6.853 3.829 1.00 95.81 91 LEU A O 1
ATOM 731 N N . LYS A 1 92 ? -11.203 7.727 5.867 1.00 98.00 92 LYS A N 1
ATOM 732 C CA . LYS A 1 92 ? -10.096 8.597 5.456 1.00 98.00 92 LYS A CA 1
ATOM 733 C C . LYS A 1 92 ? -8.904 7.761 5.012 1.00 98.00 92 LYS A C 1
ATOM 735 O O . LYS A 1 92 ? -8.553 6.775 5.664 1.00 98.00 92 LYS A O 1
ATOM 740 N N . THR A 1 93 ? -8.279 8.198 3.931 1.00 98.25 93 THR A N 1
ATOM 741 C CA . THR A 1 93 ? -7.077 7.589 3.375 1.00 98.25 93 THR A CA 1
ATOM 742 C C . THR A 1 93 ? -5.842 8.377 3.776 1.00 98.25 93 THR A C 1
ATOM 744 O O . THR A 1 93 ? -5.896 9.601 3.905 1.00 98.25 93 THR A O 1
ATOM 747 N N . TYR A 1 94 ? -4.727 7.677 3.913 1.00 98.56 94 TYR A N 1
ATOM 748 C CA . TYR A 1 94 ? -3.426 8.250 4.225 1.00 98.56 94 TYR A CA 1
ATOM 749 C C . TYR A 1 94 ? -2.381 7.639 3.304 1.00 98.56 94 TYR A C 1
ATOM 751 O O . TYR A 1 94 ? -2.531 6.492 2.876 1.00 98.56 94 TYR A O 1
ATOM 759 N N . SER A 1 95 ? -1.326 8.394 3.023 1.00 98.44 95 SER A N 1
ATOM 760 C CA . SER A 1 95 ? -0.166 7.890 2.301 1.00 98.44 95 SER A CA 1
ATOM 761 C C . SER A 1 95 ? 1.117 8.253 3.027 1.00 98.44 95 SER A C 1
ATOM 763 O O . SER A 1 95 ? 1.256 9.387 3.485 1.00 98.44 95 SER A O 1
ATOM 765 N N . VAL A 1 96 ? 2.046 7.309 3.078 1.00 98.38 96 VAL A N 1
ATOM 766 C CA . VAL A 1 96 ? 3.409 7.494 3.585 1.00 98.38 96 VAL A CA 1
ATOM 767 C C . VAL A 1 96 ? 4.365 7.259 2.423 1.00 98.38 96 VAL A C 1
ATOM 769 O O . VAL A 1 96 ? 4.139 6.342 1.639 1.00 98.38 96 VAL A O 1
ATOM 772 N N . PHE A 1 97 ? 5.403 8.078 2.290 1.00 97.69 97 PHE A N 1
ATOM 773 C CA . PHE A 1 97 ? 6.449 7.889 1.288 1.00 97.69 97 PHE A CA 1
ATOM 774 C C . PHE A 1 97 ? 7.788 7.711 1.996 1.00 97.69 97 PHE A C 1
ATOM 776 O O . PHE A 1 97 ? 8.188 8.595 2.748 1.00 97.69 97 PHE A O 1
ATOM 783 N N . GLN A 1 98 ? 8.461 6.590 1.742 1.00 96.56 98 GLN A N 1
ATOM 784 C CA . GLN A 1 98 ? 9.813 6.324 2.237 1.00 96.56 98 GLN A CA 1
ATOM 785 C C . GLN A 1 98 ? 10.729 5.992 1.067 1.00 96.56 98 GLN A C 1
ATOM 787 O O . GLN A 1 98 ? 10.276 5.453 0.059 1.00 96.56 98 GLN A O 1
ATOM 792 N N . PHE A 1 99 ? 12.010 6.291 1.216 1.00 93.38 99 PHE A N 1
ATOM 793 C CA . PHE A 1 99 ? 13.056 6.007 0.238 1.00 93.38 99 PHE A CA 1
ATOM 794 C C . PHE A 1 99 ? 14.380 5.734 0.956 1.00 93.38 99 PHE A C 1
ATOM 796 O O . PHE A 1 99 ? 14.505 6.053 2.145 1.00 93.38 99 PHE A O 1
ATOM 803 N N . SER A 1 100 ? 15.310 5.067 0.265 1.00 81.12 100 SER A N 1
ATOM 804 C CA . SER A 1 100 ? 16.635 4.747 0.811 1.00 81.12 100 SER A CA 1
ATOM 805 C C . SER A 1 100 ? 17.611 5.919 0.724 1.00 81.12 100 SER A C 1
ATOM 807 O O . SER A 1 100 ? 17.321 6.900 0.004 1.00 81.12 100 SER A O 1
#

pLDDT: mean 85.56, std 15.26, range [44.91, 98.56]

Sequence (100 aa):
MTGFPDKFPETRLIPRPPTLRGKLAAIWDWDMTVNHRLHKIGGEPDWIQGDETPECCGQPATFYGQLGSLDRKHDLIDNGLIYVFVCRKCLKTYSVFQFS